Protein AF-A0A528TYD7-F1 (afdb_monomer_lite)

Foldseek 3Di:
DVVVVVVVVLQVQLQVQLVLQLQVQLQVLCCVVPVDNVSVVCVVVPNVVSVVVVVVCVVVVVCSSRVRSNVSSCCSNVVSVVVVVVPPPPPPPPPVVQPVVNCVVVVVPD

Radius of gyration: 24.57 Å; chains: 1; bounding box: 55×32×66 Å

pLDDT: mean 77.18, std 10.32, range [48.09, 89.31]

Sequence (110 aa):
MEKIAARIFLALMAVALGAFAFAVAYAATDWYRTGSHFLFDSINADPRPVFGYAWTDLKTRSFARLQYAGAAAVFGFVLPLVIAFLMRPPKRNDAKFMSMADVRRAGLLK

Secondary structure (DSSP, 8-state):
-HHHHHHHHHHHHHHHHHHHHHHHHHHHHHHHHH---HHHHHHHH-SHHHHHHHHHHHHTT-HHHHHHHHHHHHHHHHHHHHHHHHTSPP---------HHHHHHTT---

Structure (mmCIF, N/CA/C/O backbone):
data_AF-A0A528TYD7-F1
#
_entry.id   AF-A0A528TYD7-F1
#
loop_
_atom_site.group_PDB
_atom_site.id
_atom_site.type_symbol
_atom_site.label_atom_id
_atom_site.label_alt_id
_atom_site.label_comp_id
_atom_site.label_asym_id
_atom_site.label_entity_id
_atom_site.label_seq_id
_atom_site.pdbx_PDB_ins_code
_atom_site.Cartn_x
_atom_site.Cartn_y
_atom_site.Cartn_z
_atom_site.occupancy
_atom_site.B_iso_or_equiv
_atom_site.auth_seq_id
_atom_site.auth_comp_id
_atom_site.auth_asym_id
_atom_site.auth_atom_id
_atom_site.pdbx_PDB_model_num
ATOM 1 N N . MET A 1 1 ? -10.787 6.362 27.393 1.00 57.31 1 MET A N 1
ATOM 2 C CA . MET A 1 1 ? -9.692 6.996 26.626 1.00 57.31 1 MET A CA 1
ATOM 3 C C . MET A 1 1 ? -8.822 5.953 25.922 1.00 57.31 1 MET A C 1
ATOM 5 O O . MET A 1 1 ? -8.772 5.960 24.701 1.00 57.31 1 MET A O 1
ATOM 9 N N . GLU A 1 2 ? -8.251 4.985 26.643 1.00 68.06 2 GLU A N 1
ATOM 10 C CA . GLU A 1 2 ? -7.330 3.963 26.100 1.00 68.06 2 GLU A CA 1
ATOM 11 C C . GLU A 1 2 ? -7.881 3.146 24.907 1.00 68.06 2 GLU A C 1
ATOM 13 O O . GLU A 1 2 ? -7.232 3.028 23.871 1.00 68.06 2 GLU A O 1
ATOM 18 N N . LYS A 1 3 ? -9.140 2.680 24.977 1.00 72.88 3 LYS A N 1
ATOM 19 C CA . LYS A 1 3 ? -9.784 1.929 23.876 1.00 72.88 3 LYS A CA 1
ATOM 20 C C . LYS A 1 3 ? -9.979 2.736 22.585 1.00 72.88 3 LYS A C 1
ATOM 22 O O . LYS A 1 3 ? -10.125 2.132 21.527 1.00 72.88 3 LYS A O 1
ATOM 27 N N . ILE A 1 4 ? -10.047 4.067 22.661 1.00 76.88 4 ILE A N 1
ATOM 28 C CA . ILE A 1 4 ? -10.207 4.933 21.480 1.00 76.88 4 ILE A CA 1
ATOM 29 C C . ILE A 1 4 ? -8.837 5.167 20.840 1.00 76.88 4 ILE A C 1
ATOM 31 O O . ILE A 1 4 ? -8.698 4.965 19.638 1.00 76.88 4 ILE A O 1
ATOM 35 N N . ALA A 1 5 ? -7.818 5.479 21.646 1.00 79.75 5 ALA A N 1
ATOM 36 C CA . ALA A 1 5 ? -6.442 5.634 21.177 1.00 79.75 5 ALA A CA 1
ATOM 37 C C . ALA A 1 5 ? -5.920 4.362 20.487 1.00 79.75 5 ALA A C 1
ATOM 39 O O . ALA A 1 5 ? -5.381 4.441 19.387 1.00 79.75 5 ALA A O 1
ATOM 40 N N . ALA A 1 6 ? -6.181 3.182 21.062 1.00 79.19 6 ALA A N 1
ATOM 41 C CA . ALA A 1 6 ? -5.800 1.903 20.459 1.00 79.19 6 ALA A CA 1
ATOM 42 C C . ALA A 1 6 ? -6.457 1.665 19.086 1.00 79.19 6 ALA A C 1
ATOM 44 O O . ALA A 1 6 ? -5.822 1.153 18.168 1.00 79.19 6 ALA A O 1
ATOM 45 N N . ARG A 1 7 ? -7.724 2.065 18.913 1.00 77.56 7 ARG A N 1
ATOM 46 C CA . ARG A 1 7 ? -8.423 1.946 17.621 1.00 77.56 7 ARG A CA 1
ATOM 47 C C . ARG A 1 7 ? -7.862 2.901 16.577 1.00 77.56 7 ARG A C 1
ATOM 49 O O . ARG A 1 7 ? -7.713 2.500 15.430 1.00 77.56 7 ARG A O 1
ATOM 56 N N . ILE A 1 8 ? -7.555 4.135 16.973 1.00 84.69 8 ILE A N 1
ATOM 57 C CA . ILE A 1 8 ? -6.933 5.123 16.084 1.00 84.69 8 ILE A CA 1
ATOM 58 C C . ILE A 1 8 ? -5.553 4.626 15.654 1.00 84.69 8 ILE A C 1
ATOM 60 O O . ILE A 1 8 ? -5.254 4.633 14.466 1.00 84.69 8 ILE A O 1
ATOM 64 N N . PHE A 1 9 ? -4.750 4.120 16.591 1.00 84.88 9 PHE A N 1
ATOM 65 C CA . PHE A 1 9 ? -3.446 3.537 16.285 1.00 84.88 9 PHE A CA 1
ATOM 66 C C . PHE A 1 9 ? -3.558 2.375 15.290 1.00 84.88 9 PHE A C 1
ATOM 68 O O . PHE A 1 9 ? -2.863 2.364 14.280 1.00 84.88 9 PHE A O 1
ATOM 75 N N . LEU A 1 10 ? -4.479 1.436 15.524 1.00 82.81 10 LEU A N 1
ATOM 76 C CA . LEU A 1 10 ? -4.724 0.316 14.611 1.00 82.81 10 LEU A CA 1
ATOM 77 C C . LEU A 1 10 ? -5.170 0.781 13.222 1.00 82.81 10 LEU A C 1
ATOM 79 O O . LEU A 1 10 ? -4.708 0.232 12.225 1.00 82.81 10 LEU A O 1
ATOM 83 N N . ALA A 1 11 ? -6.033 1.795 13.148 1.00 82.50 11 ALA A N 1
ATOM 84 C CA . ALA A 1 11 ? -6.461 2.367 11.877 1.00 82.50 11 ALA A CA 1
ATOM 85 C C . ALA A 1 11 ? -5.281 3.002 11.127 1.00 82.50 11 ALA A C 1
ATOM 87 O O . ALA A 1 11 ? -5.091 2.726 9.947 1.00 82.50 11 ALA A O 1
ATOM 88 N N . LEU A 1 12 ? -4.450 3.792 11.814 1.00 87.44 12 LEU A N 1
ATOM 89 C CA . LEU A 1 12 ? -3.254 4.398 11.225 1.00 87.44 12 LEU A CA 1
ATOM 90 C C . LEU A 1 12 ? -2.245 3.339 10.768 1.00 87.44 12 LEU A C 1
ATOM 92 O O . LEU A 1 12 ? -1.690 3.454 9.680 1.00 87.44 12 LEU A O 1
ATOM 96 N N . MET A 1 13 ? -2.051 2.283 11.557 1.00 86.19 13 MET A N 1
ATOM 97 C CA . MET A 1 13 ? -1.160 1.180 11.207 1.00 86.19 13 MET A CA 1
ATOM 98 C C . MET A 1 13 ? -1.674 0.401 9.990 1.00 86.19 13 MET A C 1
ATOM 100 O O . MET A 1 13 ? -0.895 0.092 9.095 1.00 86.19 13 MET A O 1
ATOM 104 N N . ALA A 1 14 ? -2.983 0.143 9.909 1.00 81.69 14 ALA A N 1
ATOM 105 C CA . ALA A 1 14 ? -3.600 -0.484 8.742 1.00 81.69 14 ALA A CA 1
ATOM 106 C C . ALA A 1 14 ? -3.456 0.383 7.480 1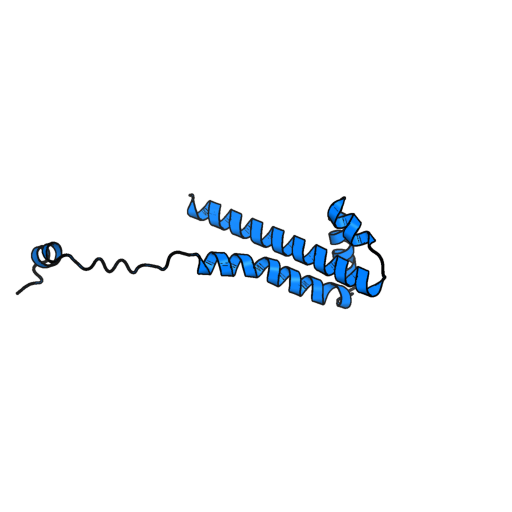.00 81.69 14 ALA A C 1
ATOM 108 O O . ALA A 1 14 ? -3.142 -0.134 6.410 1.00 81.69 14 ALA A O 1
ATOM 109 N N . VAL A 1 15 ? -3.625 1.704 7.603 1.00 85.38 15 VAL A N 1
ATOM 110 C CA . VAL A 1 15 ? -3.397 2.648 6.496 1.00 85.38 15 VAL A CA 1
ATOM 111 C C . VAL A 1 15 ? -1.933 2.627 6.056 1.00 85.38 15 VAL A C 1
ATOM 113 O O . VAL A 1 15 ? -1.663 2.526 4.861 1.00 85.38 15 VAL A O 1
ATOM 116 N N . ALA A 1 16 ? -0.990 2.669 6.999 1.00 86.69 16 ALA A N 1
ATOM 117 C CA . ALA A 1 16 ? 0.439 2.633 6.697 1.00 86.69 16 ALA A CA 1
ATOM 118 C C . ALA A 1 16 ? 0.850 1.321 6.008 1.00 86.69 16 ALA A C 1
ATOM 120 O O . ALA A 1 16 ? 1.547 1.350 4.995 1.00 86.69 16 ALA A O 1
ATOM 121 N N . LEU A 1 17 ? 0.370 0.178 6.506 1.00 85.31 17 LEU A N 1
ATOM 122 C CA . LEU A 1 17 ? 0.622 -1.135 5.905 1.00 85.31 17 LEU A CA 1
ATOM 123 C C . LEU A 1 17 ? -0.009 -1.262 4.516 1.00 85.31 17 LEU A C 1
ATOM 125 O O . LEU A 1 17 ? 0.636 -1.772 3.603 1.00 85.31 17 LEU A O 1
ATOM 129 N N . GLY A 1 18 ? -1.232 -0.761 4.331 1.00 85.50 18 GLY A N 1
ATOM 130 C CA . GLY A 1 18 ? -1.884 -0.709 3.023 1.00 85.50 18 GLY A CA 1
ATOM 131 C C . GLY A 1 18 ? -1.100 0.140 2.020 1.00 85.50 18 GLY A C 1
ATOM 132 O O . GLY A 1 18 ? -0.853 -0.303 0.900 1.00 85.50 18 GLY A O 1
ATOM 133 N N . ALA A 1 19 ? -0.645 1.328 2.429 1.00 87.19 19 ALA A N 1
ATOM 134 C CA . ALA A 1 19 ? 0.163 2.209 1.585 1.00 87.19 19 ALA A CA 1
ATOM 135 C C . ALA A 1 19 ? 1.529 1.592 1.237 1.00 87.19 19 ALA A C 1
ATOM 137 O O . ALA A 1 19 ? 1.985 1.698 0.098 1.00 87.19 19 ALA A O 1
ATOM 138 N N . PHE A 1 20 ? 2.163 0.910 2.192 1.00 86.38 20 PHE A N 1
ATOM 139 C CA . PHE A 1 20 ? 3.426 0.213 1.964 1.00 86.38 20 PHE A CA 1
ATOM 140 C C . PHE A 1 20 ? 3.260 -0.971 1.001 1.00 86.38 20 PHE A C 1
ATOM 142 O O . PHE A 1 20 ? 3.987 -1.070 0.014 1.00 86.38 20 PHE A O 1
ATOM 149 N N . ALA A 1 21 ? 2.264 -1.830 1.233 1.00 86.19 21 ALA A N 1
ATOM 150 C CA . ALA A 1 21 ? 1.964 -2.960 0.355 1.00 86.19 21 ALA A CA 1
ATOM 151 C C . ALA A 1 21 ? 1.615 -2.498 -1.069 1.00 86.19 21 ALA A C 1
ATOM 153 O O . ALA A 1 21 ? 2.070 -3.104 -2.039 1.00 86.19 21 ALA A O 1
ATOM 154 N N . PHE A 1 22 ? 0.870 -1.393 -1.195 1.00 86.62 22 PHE A N 1
ATOM 155 C CA . PHE A 1 22 ? 0.603 -0.747 -2.479 1.00 86.62 22 PHE A CA 1
ATOM 156 C C . PHE A 1 22 ? 1.899 -0.356 -3.194 1.00 86.62 22 PHE A C 1
ATOM 158 O O . PHE A 1 22 ? 2.087 -0.726 -4.351 1.00 86.62 22 PHE A O 1
ATOM 165 N N . ALA A 1 23 ? 2.794 0.368 -2.513 1.00 87.50 23 ALA A N 1
ATOM 166 C CA . ALA A 1 23 ? 4.043 0.848 -3.097 1.00 87.50 23 ALA A CA 1
ATOM 167 C C . ALA A 1 23 ? 4.924 -0.313 -3.582 1.00 87.50 23 ALA A C 1
ATOM 169 O O . ALA A 1 23 ? 5.388 -0.296 -4.721 1.00 87.50 23 ALA A O 1
ATOM 170 N N . VAL A 1 24 ? 5.086 -1.353 -2.757 1.00 86.50 24 VAL A N 1
ATOM 171 C CA . VAL A 1 24 ? 5.871 -2.549 -3.102 1.00 86.50 24 VAL A CA 1
ATOM 172 C C . VAL A 1 24 ? 5.271 -3.282 -4.300 1.00 86.50 24 VAL A C 1
ATOM 174 O O . VAL A 1 24 ? 5.989 -3.616 -5.239 1.00 86.50 24 VAL A O 1
ATOM 177 N N . ALA A 1 25 ? 3.957 -3.511 -4.310 1.00 88.06 25 ALA A N 1
ATOM 178 C CA . ALA A 1 25 ? 3.295 -4.199 -5.416 1.00 88.06 25 ALA A CA 1
ATOM 179 C C . ALA A 1 25 ? 3.306 -3.371 -6.712 1.00 88.06 25 ALA A C 1
ATOM 181 O O . ALA A 1 25 ? 3.443 -3.930 -7.803 1.00 88.06 25 ALA A O 1
ATOM 182 N N . TYR A 1 26 ? 3.207 -2.046 -6.606 1.00 84.75 26 TYR A N 1
ATOM 183 C CA . TYR A 1 26 ? 3.339 -1.137 -7.741 1.00 84.75 26 TYR A CA 1
ATOM 184 C C . TYR A 1 26 ? 4.754 -1.181 -8.330 1.00 84.75 26 TYR A C 1
ATOM 186 O O . TYR A 1 26 ? 4.905 -1.387 -9.533 1.00 84.75 26 TYR A O 1
ATOM 194 N N . ALA A 1 27 ? 5.786 -1.088 -7.483 1.00 87.12 27 ALA A N 1
ATOM 195 C CA . ALA A 1 27 ? 7.181 -1.221 -7.900 1.00 87.12 27 ALA A CA 1
ATOM 196 C C . ALA A 1 27 ? 7.472 -2.600 -8.513 1.00 87.12 27 ALA A C 1
ATOM 198 O O . ALA A 1 27 ? 8.104 -2.676 -9.561 1.00 87.12 27 ALA A O 1
ATOM 199 N N . ALA A 1 28 ? 6.943 -3.680 -7.930 1.00 86.19 28 ALA A N 1
ATOM 200 C CA . ALA A 1 28 ? 7.058 -5.030 -8.485 1.00 86.19 28 ALA A CA 1
ATOM 201 C C . ALA A 1 28 ? 6.401 -5.148 -9.868 1.00 86.19 28 ALA A C 1
ATOM 203 O O . ALA A 1 28 ? 6.951 -5.779 -10.770 1.00 86.19 28 ALA A O 1
ATOM 204 N N . THR A 1 29 ? 5.235 -4.525 -10.050 1.00 84.75 29 THR A N 1
ATOM 205 C CA . THR A 1 29 ? 4.513 -4.545 -11.329 1.00 84.75 29 THR A CA 1
ATOM 206 C C . THR A 1 29 ? 5.233 -3.727 -12.398 1.00 84.75 29 THR A C 1
ATOM 208 O O . THR A 1 29 ? 5.250 -4.132 -13.561 1.00 84.75 29 THR A O 1
ATOM 211 N N . ASP A 1 30 ? 5.826 -2.588 -12.030 1.00 84.88 30 ASP A N 1
ATOM 212 C CA . ASP A 1 30 ? 6.664 -1.815 -12.947 1.00 84.88 30 ASP A CA 1
ATOM 213 C C . ASP A 1 30 ? 7.923 -2.600 -13.321 1.00 84.88 30 ASP A C 1
ATOM 215 O O . ASP A 1 30 ? 8.166 -2.791 -14.509 1.00 84.88 30 ASP A O 1
ATOM 219 N N . TRP A 1 31 ? 8.632 -3.165 -12.337 1.00 87.62 31 TRP A N 1
ATOM 220 C CA . TRP A 1 31 ? 9.824 -3.983 -12.562 1.00 87.62 31 TRP A CA 1
ATOM 221 C C . TRP A 1 31 ? 9.552 -5.165 -13.496 1.00 87.62 31 TRP A C 1
ATOM 223 O O . TRP A 1 31 ? 10.284 -5.366 -14.460 1.00 87.62 31 TRP A O 1
ATOM 233 N N . TYR A 1 32 ? 8.452 -5.895 -13.290 1.00 84.25 32 TYR A N 1
ATOM 234 C CA . TYR A 1 32 ? 8.061 -7.003 -14.167 1.00 84.25 32 TYR A CA 1
ATOM 235 C C . TYR A 1 32 ? 7.837 -6.569 -15.628 1.00 84.25 32 TYR A C 1
ATOM 237 O O . TYR A 1 32 ? 8.026 -7.360 -16.550 1.00 84.25 32 TYR A O 1
ATOM 245 N N . ARG A 1 33 ? 7.426 -5.317 -15.860 1.00 82.12 33 ARG A N 1
ATOM 246 C CA . ARG A 1 33 ? 7.128 -4.794 -17.204 1.00 82.12 33 ARG A CA 1
ATOM 247 C C . ARG A 1 33 ? 8.308 -4.108 -17.872 1.00 82.12 33 ARG A C 1
ATOM 249 O O . ARG A 1 33 ? 8.426 -4.181 -19.090 1.00 82.12 33 ARG A O 1
ATOM 256 N N . THR A 1 34 ? 9.106 -3.375 -17.106 1.00 86.25 34 THR A N 1
ATOM 257 C CA . THR A 1 34 ? 10.174 -2.507 -17.619 1.00 86.25 34 THR A CA 1
ATOM 258 C C . THR A 1 34 ? 11.562 -3.103 -17.404 1.00 86.25 34 THR A C 1
ATOM 260 O O . THR A 1 34 ? 12.511 -2.668 -18.046 1.00 86.25 34 THR A O 1
ATOM 263 N N . GLY A 1 35 ? 11.697 -4.075 -16.496 1.00 86.81 35 GLY A N 1
ATOM 264 C CA . GLY A 1 35 ? 12.979 -4.589 -16.011 1.00 86.81 35 GLY A CA 1
ATOM 265 C C . GLY A 1 35 ? 13.713 -3.630 -15.067 1.00 86.81 35 GLY A C 1
ATOM 266 O O . GLY A 1 35 ? 14.804 -3.952 -14.604 1.00 86.81 35 GLY A O 1
ATOM 267 N N . SER A 1 36 ? 13.135 -2.465 -14.750 1.00 86.56 36 SER A N 1
ATOM 268 C CA . SER A 1 36 ? 13.787 -1.423 -13.951 1.00 86.56 36 SER A 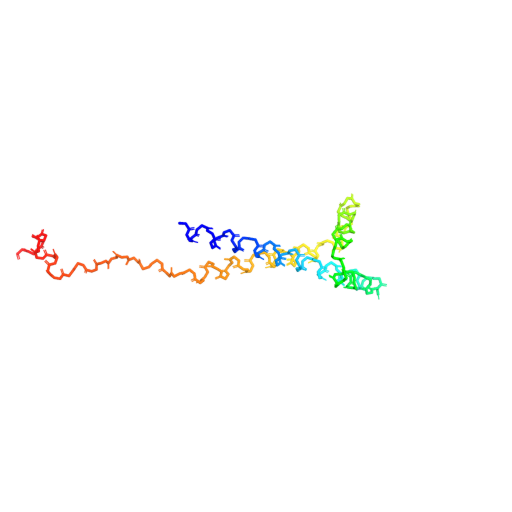CA 1
ATOM 269 C C . SER A 1 36 ? 13.573 -1.601 -12.446 1.00 86.56 36 SER A C 1
ATOM 271 O O . SER A 1 36 ? 12.451 -1.808 -11.990 1.00 86.56 36 SER A O 1
ATOM 273 N N . HIS A 1 37 ? 14.641 -1.440 -11.662 1.00 87.06 37 HIS A N 1
ATOM 274 C CA . HIS A 1 37 ? 14.590 -1.405 -10.194 1.00 87.06 37 HIS A CA 1
ATOM 275 C C . HIS A 1 37 ? 14.364 -0.000 -9.617 1.00 87.06 37 HIS A C 1
ATOM 277 O O . HIS A 1 37 ? 14.216 0.149 -8.407 1.00 87.06 37 HIS A O 1
ATOM 283 N N . PHE A 1 38 ? 14.260 1.025 -10.466 1.00 86.75 38 PHE A N 1
ATOM 284 C CA . PHE A 1 38 ? 14.197 2.426 -10.046 1.00 86.75 38 PHE A CA 1
ATOM 285 C C . PHE A 1 38 ? 13.128 2.716 -8.976 1.00 86.75 38 PHE A C 1
ATOM 287 O O . PHE A 1 38 ? 13.374 3.466 -8.029 1.00 86.75 38 PHE A O 1
ATOM 294 N N . LEU A 1 39 ? 11.934 2.121 -9.095 1.00 85.50 39 LEU A N 1
ATOM 295 C CA . LEU A 1 39 ? 10.872 2.328 -8.106 1.00 85.50 39 LEU A CA 1
ATOM 296 C C . LEU A 1 39 ? 11.157 1.625 -6.775 1.00 85.50 39 LEU A C 1
ATOM 298 O O . LEU A 1 39 ? 10.768 2.152 -5.738 1.00 85.50 39 LEU A O 1
ATOM 302 N N . PHE A 1 40 ? 11.859 0.490 -6.774 1.00 86.94 40 PHE A N 1
ATOM 303 C CA . PHE A 1 40 ? 12.318 -0.147 -5.537 1.00 86.94 40 PHE A CA 1
ATOM 304 C C . PHE A 1 40 ? 13.386 0.691 -4.837 1.00 86.94 40 PHE A C 1
ATOM 306 O O . PHE A 1 40 ? 13.282 0.918 -3.631 1.00 86.94 40 PHE A O 1
ATOM 313 N N . ASP A 1 41 ? 14.350 1.219 -5.593 1.00 88.50 41 ASP A N 1
ATOM 314 C CA . ASP A 1 41 ? 15.371 2.123 -5.052 1.00 88.50 41 ASP A CA 1
ATOM 315 C C . ASP A 1 41 ? 14.729 3.394 -4.482 1.00 88.50 41 ASP A C 1
ATOM 317 O O . ASP A 1 41 ? 15.101 3.867 -3.405 1.00 88.50 41 ASP A O 1
ATOM 321 N N . SER A 1 42 ? 13.690 3.896 -5.157 1.00 87.69 42 SER A N 1
ATOM 322 C CA . SER A 1 42 ? 12.896 5.030 -4.683 1.00 87.69 42 SER A CA 1
ATOM 323 C C . SER A 1 42 ? 12.186 4.712 -3.366 1.00 87.69 42 SER A C 1
ATOM 325 O O . SER A 1 42 ? 12.285 5.510 -2.449 1.00 87.69 42 SER A O 1
ATOM 327 N N . ILE A 1 43 ? 11.541 3.549 -3.198 1.00 86.50 43 ILE A N 1
ATOM 328 C CA . ILE A 1 43 ? 10.893 3.185 -1.916 1.00 86.50 43 ILE A CA 1
ATOM 329 C C . ILE A 1 43 ? 11.872 3.285 -0.737 1.00 86.50 43 ILE A C 1
ATOM 331 O O . ILE A 1 43 ? 11.482 3.745 0.336 1.00 86.50 43 ILE A O 1
ATOM 335 N N . ASN A 1 44 ? 13.123 2.864 -0.938 1.00 86.38 44 ASN A N 1
ATOM 336 C CA . ASN A 1 44 ? 14.143 2.876 0.107 1.00 86.38 44 ASN A CA 1
ATOM 337 C C . ASN A 1 44 ? 14.726 4.278 0.368 1.00 86.38 44 ASN A C 1
ATOM 339 O O . ASN A 1 44 ? 15.015 4.613 1.513 1.00 86.38 44 ASN A O 1
ATOM 343 N N . ALA A 1 45 ? 14.907 5.092 -0.676 1.00 89.31 45 ALA A N 1
ATOM 344 C CA . ALA A 1 45 ? 15.500 6.425 -0.558 1.00 89.31 45 ALA A CA 1
ATOM 345 C C . ALA A 1 45 ? 14.475 7.511 -0.183 1.00 89.31 45 ALA A C 1
ATOM 347 O O . ALA A 1 45 ? 14.688 8.292 0.742 1.00 89.31 45 ALA A O 1
ATOM 348 N N . ASP A 1 46 ? 13.365 7.570 -0.914 1.00 84.75 46 ASP A N 1
ATOM 349 C CA . ASP A 1 46 ? 12.253 8.493 -0.708 1.00 84.75 46 ASP A CA 1
ATOM 350 C C . ASP A 1 46 ? 10.993 7.919 -1.379 1.00 84.75 46 ASP A C 1
ATOM 352 O O . ASP A 1 46 ? 10.937 7.863 -2.606 1.00 84.75 46 ASP A O 1
ATOM 356 N N . PRO A 1 47 ? 9.951 7.518 -0.631 1.00 80.69 47 PRO A N 1
ATOM 357 C CA . PRO A 1 47 ? 8.771 6.880 -1.210 1.00 80.69 47 PRO A CA 1
ATOM 358 C C . PRO A 1 47 ? 7.833 7.859 -1.941 1.00 80.69 47 PRO A C 1
ATOM 360 O O . PRO A 1 47 ? 6.927 7.421 -2.655 1.00 80.69 47 PRO A O 1
ATOM 363 N N . ARG A 1 48 ? 8.011 9.182 -1.802 1.00 86.38 48 ARG A N 1
ATOM 364 C CA . ARG A 1 48 ? 7.126 1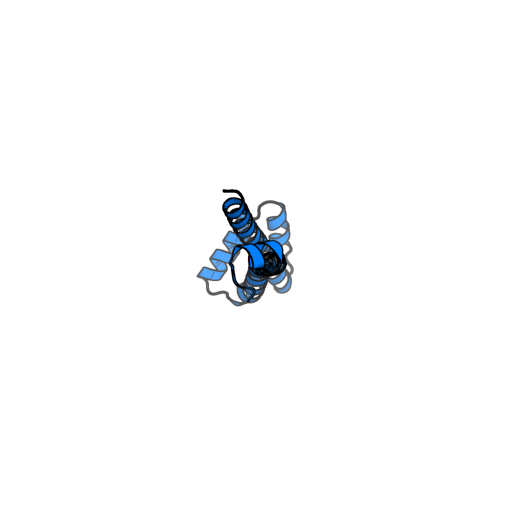0.197 -2.416 1.00 86.38 48 ARG A CA 1
ATOM 365 C C . ARG A 1 48 ? 7.006 10.086 -3.947 1.00 86.38 48 ARG A C 1
ATOM 367 O O . ARG A 1 48 ? 5.878 10.170 -4.440 1.00 86.38 48 ARG A O 1
ATOM 374 N N . PRO A 1 49 ? 8.088 9.863 -4.718 1.00 83.19 49 PRO A N 1
ATOM 375 C CA . PRO A 1 49 ? 8.018 9.701 -6.165 1.00 83.19 49 PRO A CA 1
ATOM 376 C C . PRO A 1 49 ? 7.167 8.499 -6.578 1.00 83.19 49 PRO A C 1
ATOM 378 O O . PRO A 1 49 ? 6.431 8.598 -7.552 1.00 83.19 49 PRO A O 1
ATOM 381 N N . VAL A 1 50 ? 7.192 7.398 -5.819 1.00 85.31 50 VAL A N 1
ATOM 382 C CA . VAL A 1 50 ? 6.405 6.183 -6.109 1.00 85.31 50 VAL A CA 1
ATOM 383 C C . VAL A 1 50 ? 4.912 6.502 -6.107 1.00 85.31 50 VAL A C 1
ATOM 385 O O . VAL A 1 50 ? 4.194 6.144 -7.041 1.00 85.31 50 VAL A O 1
ATOM 388 N N . PHE A 1 51 ? 4.450 7.252 -5.103 1.00 85.06 51 PHE A N 1
ATOM 389 C CA . PHE A 1 51 ? 3.066 7.725 -5.046 1.00 85.06 51 PHE A CA 1
ATOM 390 C C . PHE A 1 51 ? 2.754 8.754 -6.140 1.00 85.06 51 PHE A C 1
ATOM 392 O O . PHE A 1 51 ? 1.650 8.746 -6.681 1.00 85.06 51 PHE A O 1
ATOM 399 N N . GLY A 1 52 ? 3.721 9.602 -6.506 1.00 85.12 52 GLY A N 1
ATOM 400 C CA . GLY A 1 52 ? 3.603 10.522 -7.639 1.00 85.12 52 GLY A CA 1
ATOM 401 C C . GLY A 1 52 ? 3.359 9.795 -8.964 1.00 85.12 52 GLY A C 1
ATOM 402 O O . GLY A 1 52 ? 2.416 10.134 -9.678 1.00 85.12 52 GLY A O 1
ATOM 403 N N . TYR A 1 53 ? 4.141 8.751 -9.247 1.00 84.69 53 TYR A N 1
ATOM 404 C CA . TYR A 1 53 ? 3.971 7.910 -10.435 1.00 84.69 53 TYR A CA 1
ATOM 405 C C . TYR A 1 53 ? 2.648 7.145 -10.418 1.00 84.69 53 TYR A C 1
ATOM 407 O O . TYR A 1 53 ? 1.926 7.121 -11.413 1.00 84.69 53 TYR A O 1
ATOM 415 N N . ALA A 1 54 ? 2.280 6.568 -9.274 1.00 84.69 54 ALA A N 1
ATOM 416 C CA . ALA A 1 54 ? 0.989 5.904 -9.140 1.00 84.69 54 ALA A CA 1
ATOM 417 C C . ALA A 1 54 ? -0.185 6.873 -9.386 1.00 84.69 54 ALA A C 1
ATOM 419 O O . ALA A 1 54 ? -1.185 6.505 -10.004 1.00 84.69 54 ALA A O 1
ATOM 420 N N . TRP A 1 55 ? -0.059 8.130 -8.948 1.00 83.69 55 TRP A N 1
ATOM 421 C CA . TRP A 1 55 ? -1.057 9.171 -9.189 1.00 83.69 55 TRP A CA 1
ATOM 422 C C . TRP A 1 55 ? -1.138 9.587 -10.660 1.00 83.69 55 TRP A C 1
ATOM 424 O O . TRP A 1 55 ? -2.239 9.774 -11.187 1.00 83.69 55 TRP A O 1
ATOM 434 N N . THR A 1 56 ? -0.000 9.709 -11.349 1.00 86.75 56 THR A N 1
ATOM 435 C CA . THR A 1 56 ? 0.002 9.971 -12.795 1.00 86.75 56 THR A CA 1
ATOM 436 C C . THR A 1 56 ? -0.624 8.819 -13.569 1.00 86.75 56 THR A C 1
ATOM 438 O O . THR A 1 56 ? -1.446 9.074 -14.446 1.00 86.75 56 THR A O 1
ATOM 441 N N . ASP A 1 57 ? -0.332 7.572 -13.195 1.00 84.12 57 ASP A N 1
ATOM 442 C CA . ASP A 1 57 ? -0.906 6.378 -13.824 1.00 84.12 57 ASP A CA 1
ATOM 443 C C . ASP A 1 57 ? -2.420 6.279 -13.596 1.00 84.12 57 ASP A C 1
ATOM 445 O O . ASP A 1 57 ? -3.170 5.867 -14.485 1.00 84.12 57 ASP A O 1
ATOM 449 N N . LEU A 1 58 ? -2.903 6.736 -12.437 1.00 83.06 58 LEU A N 1
ATOM 450 C CA . LEU A 1 58 ? -4.335 6.840 -12.167 1.00 83.06 58 LEU A CA 1
ATOM 451 C C . LEU A 1 58 ? -4.997 7.897 -13.061 1.00 83.06 58 LEU A C 1
ATOM 453 O O . LEU A 1 58 ? -6.055 7.642 -13.641 1.00 83.06 58 LEU A O 1
ATOM 457 N N . LYS A 1 59 ? -4.366 9.069 -13.212 1.00 85.69 59 LYS A N 1
ATOM 458 C CA . LYS A 1 59 ? -4.869 10.147 -14.079 1.00 85.69 59 LYS A CA 1
ATOM 459 C C . LYS A 1 59 ? -4.904 9.751 -15.551 1.00 85.69 59 LYS A C 1
ATOM 461 O O . LYS A 1 59 ? -5.853 10.104 -16.247 1.00 85.69 59 LYS A O 1
ATOM 466 N N . THR A 1 60 ? -3.906 9.007 -16.018 1.00 86.19 60 THR A N 1
ATOM 467 C CA . THR A 1 60 ? -3.840 8.509 -17.400 1.00 86.19 60 THR A CA 1
ATOM 468 C C . THR A 1 60 ? -4.700 7.264 -17.625 1.00 86.19 60 THR A C 1
ATOM 470 O O . THR A 1 60 ? -4.741 6.754 -18.743 1.00 86.19 60 THR A O 1
ATOM 473 N N . ARG A 1 61 ? -5.424 6.788 -16.595 1.00 78.19 61 ARG A N 1
ATOM 474 C CA . ARG A 1 61 ? -6.244 5.563 -16.623 1.00 78.19 61 ARG A CA 1
ATOM 475 C C . ARG A 1 61 ? -5.439 4.316 -17.009 1.00 78.19 61 ARG A C 1
ATOM 477 O O . ARG A 1 61 ? -5.978 3.356 -17.561 1.00 78.19 61 ARG A O 1
ATOM 484 N N . SER A 1 62 ? -4.152 4.300 -16.671 1.00 75.62 62 SER A N 1
ATOM 485 C CA . SER A 1 62 ? -3.260 3.154 -16.844 1.00 75.62 62 SER A CA 1
ATOM 486 C C . SER A 1 62 ? -3.494 2.122 -15.732 1.00 75.62 62 SER A C 1
ATOM 488 O O . SER A 1 62 ? -2.672 1.883 -14.846 1.00 75.62 62 SER A O 1
ATOM 490 N N . PHE A 1 63 ? -4.666 1.481 -15.756 1.00 74.38 63 PHE A N 1
ATOM 491 C CA . PHE A 1 63 ? -5.096 0.560 -14.693 1.00 74.38 63 PHE A CA 1
ATOM 492 C C . PHE A 1 63 ? -4.300 -0.741 -14.636 1.00 74.38 63 PHE A C 1
ATOM 494 O O . PHE A 1 63 ? -4.292 -1.425 -13.615 1.00 74.38 63 PHE A O 1
ATOM 501 N N . ALA A 1 64 ? -3.591 -1.071 -15.711 1.00 72.88 64 ALA A N 1
ATOM 502 C CA . ALA A 1 64 ? -2.851 -2.313 -15.823 1.00 72.88 64 ALA A CA 1
ATOM 503 C C . ALA A 1 64 ? -1.727 -2.423 -14.765 1.00 72.88 64 ALA A C 1
ATOM 505 O O . ALA A 1 64 ? -1.404 -3.532 -14.347 1.00 72.88 64 ALA A O 1
ATOM 506 N N . ARG A 1 65 ? -1.156 -1.295 -14.311 1.00 70.44 65 ARG A N 1
ATOM 507 C CA . ARG A 1 65 ? -0.173 -1.246 -13.207 1.00 70.44 65 ARG A CA 1
ATOM 508 C C . ARG A 1 65 ? -0.832 -1.127 -11.828 1.00 70.44 65 ARG A C 1
ATOM 510 O O . ARG A 1 65 ? -0.311 -1.633 -10.841 1.00 70.44 65 ARG A O 1
ATOM 517 N N . LEU A 1 66 ? -2.007 -0.503 -11.768 1.00 75.00 66 LEU A N 1
ATOM 518 C CA . LEU A 1 66 ? -2.728 -0.230 -10.524 1.00 75.00 66 LEU A CA 1
ATOM 519 C C . LEU A 1 66 ? -3.543 -1.418 -10.005 1.00 75.00 66 LEU A C 1
ATOM 521 O O . LEU A 1 66 ? -3.814 -1.471 -8.812 1.00 75.00 66 LEU A O 1
ATOM 525 N N . GLN A 1 67 ? -3.936 -2.367 -10.858 1.00 75.81 67 GLN A N 1
ATOM 526 C CA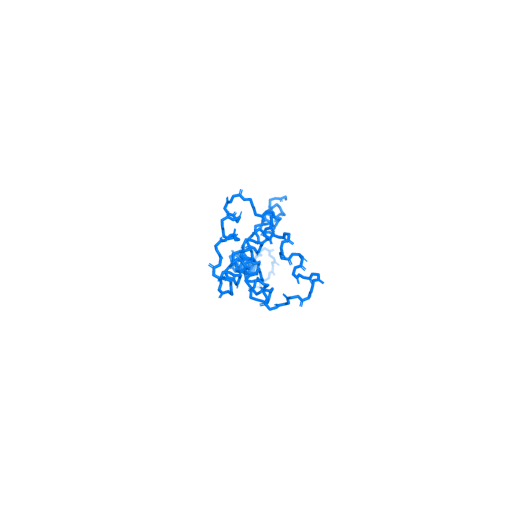 . GLN A 1 67 ? -4.812 -3.475 -10.460 1.00 75.81 67 GLN A CA 1
ATOM 527 C C . GLN A 1 67 ? -4.183 -4.363 -9.375 1.00 75.81 67 GLN A C 1
ATOM 529 O O . GLN A 1 67 ? -4.797 -4.605 -8.335 1.00 75.81 67 GLN A O 1
ATOM 534 N N . TYR A 1 68 ? -2.943 -4.812 -9.586 1.00 67.44 68 TYR A N 1
ATOM 535 C CA . TYR A 1 68 ? -2.232 -5.656 -8.621 1.00 67.44 68 TYR A CA 1
ATOM 536 C C . TYR A 1 68 ? -1.787 -4.866 -7.387 1.00 67.44 68 TYR A C 1
ATOM 538 O O . TYR A 1 68 ? -1.902 -5.358 -6.264 1.00 67.44 68 TYR A O 1
ATOM 546 N N . ALA A 1 69 ? -1.367 -3.612 -7.580 1.00 74.75 69 ALA A N 1
ATOM 547 C CA . ALA A 1 69 ? -1.031 -2.712 -6.484 1.00 74.75 69 ALA A CA 1
ATOM 548 C C . ALA A 1 69 ? -2.242 -2.434 -5.578 1.00 74.75 69 ALA A C 1
ATOM 550 O O . ALA A 1 69 ? -2.137 -2.499 -4.355 1.00 74.75 69 ALA A O 1
ATOM 551 N N . GLY A 1 70 ? -3.412 -2.194 -6.172 1.00 74.00 70 GLY A N 1
ATOM 552 C CA . GLY A 1 70 ? -4.667 -1.967 -5.463 1.00 74.00 70 GLY A CA 1
ATOM 553 C C . GLY A 1 70 ? -5.113 -3.189 -4.665 1.00 74.00 70 GLY A C 1
ATOM 554 O O . GLY A 1 70 ? -5.480 -3.048 -3.501 1.00 74.00 70 GLY A O 1
ATOM 555 N N . ALA A 1 71 ? -5.011 -4.392 -5.239 1.00 74.94 71 ALA A N 1
ATOM 556 C CA . ALA A 1 71 ? -5.292 -5.624 -4.505 1.00 74.94 71 ALA A CA 1
ATOM 557 C C . ALA A 1 71 ? -4.366 -5.776 -3.284 1.00 74.94 71 ALA A C 1
ATOM 559 O O . ALA A 1 71 ? -4.846 -6.014 -2.176 1.00 74.94 71 ALA A O 1
ATOM 560 N N . ALA A 1 72 ? -3.056 -5.562 -3.453 1.00 76.25 72 ALA A N 1
ATOM 561 C CA . ALA A 1 72 ? -2.091 -5.626 -2.354 1.00 76.25 72 ALA A CA 1
ATOM 562 C C . ALA A 1 72 ? -2.366 -4.577 -1.262 1.00 76.25 72 ALA A C 1
ATOM 564 O O . ALA A 1 72 ? -2.275 -4.891 -0.076 1.00 76.25 72 ALA A O 1
ATOM 565 N N . ALA A 1 73 ? -2.773 -3.364 -1.646 1.00 78.00 73 ALA A N 1
ATOM 566 C CA . ALA A 1 73 ? -3.181 -2.317 -0.710 1.00 78.00 73 ALA A CA 1
ATOM 567 C C . ALA A 1 73 ? -4.392 -2.733 0.127 1.00 78.00 73 ALA A C 1
ATOM 569 O O . ALA A 1 73 ? -4.399 -2.556 1.345 1.00 78.00 73 ALA A O 1
ATOM 570 N N . VAL A 1 74 ? -5.403 -3.321 -0.522 1.00 78.31 74 VAL A N 1
ATOM 571 C CA . VAL A 1 74 ? -6.607 -3.825 0.147 1.00 78.31 74 VAL A CA 1
ATOM 572 C C . VAL A 1 74 ? -6.236 -4.931 1.128 1.00 78.31 74 VAL A C 1
ATOM 574 O O . VAL A 1 74 ? -6.681 -4.888 2.270 1.00 78.31 74 VAL A O 1
ATOM 577 N N . PHE A 1 75 ? -5.375 -5.876 0.745 1.00 76.50 75 PHE A N 1
ATOM 578 C CA . PHE A 1 75 ? -4.908 -6.911 1.671 1.00 76.50 75 PHE A CA 1
ATOM 579 C C . PHE A 1 75 ? -4.108 -6.327 2.843 1.00 76.50 75 PHE A C 1
ATOM 581 O O . PHE A 1 75 ? -4.398 -6.661 3.992 1.00 76.50 75 PHE A O 1
ATOM 588 N N . GLY A 1 76 ? -3.168 -5.413 2.584 1.00 75.44 76 GLY A N 1
ATOM 589 C CA . GLY A 1 76 ? -2.382 -4.736 3.623 1.00 75.44 76 GLY A CA 1
ATOM 590 C C . GLY A 1 76 ? -3.232 -3.896 4.584 1.00 75.44 76 GLY A C 1
ATOM 591 O O . GLY A 1 76 ? -2.888 -3.776 5.757 1.00 75.44 76 GLY A O 1
ATOM 592 N N . PHE A 1 77 ? -4.368 -3.374 4.115 1.00 78.38 77 PHE A N 1
ATOM 593 C CA . PHE A 1 77 ? -5.328 -2.622 4.922 1.00 78.38 77 PHE A CA 1
ATOM 594 C C . PHE A 1 77 ? -6.303 -3.519 5.702 1.00 78.38 77 PHE A C 1
ATOM 596 O O . PHE A 1 77 ? -6.575 -3.278 6.878 1.00 78.38 77 PHE A O 1
ATOM 603 N N . VAL A 1 78 ? -6.850 -4.556 5.063 1.00 78.00 78 VAL A N 1
ATOM 604 C CA . VAL A 1 78 ? -7.909 -5.402 5.640 1.00 78.00 78 VAL A CA 1
ATOM 605 C C . VAL A 1 78 ? -7.341 -6.421 6.624 1.00 78.00 78 VAL A C 1
ATOM 607 O O . VAL A 1 78 ? -7.950 -6.663 7.667 1.00 78.00 78 VAL A O 1
ATOM 610 N N . LEU A 1 79 ? -6.171 -6.999 6.343 1.00 78.38 79 LEU A N 1
ATOM 611 C CA . LEU A 1 79 ? -5.596 -8.064 7.166 1.00 78.38 79 LEU A CA 1
ATOM 612 C C . LEU A 1 79 ? -5.359 -7.633 8.631 1.00 78.38 79 LEU A C 1
ATOM 614 O O . LEU A 1 79 ? -5.792 -8.361 9.527 1.00 78.38 79 LEU A O 1
ATOM 618 N N . PRO A 1 80 ? -4.792 -6.444 8.927 1.00 75.00 80 PRO A N 1
ATOM 619 C CA . PRO A 1 80 ? -4.650 -5.968 10.304 1.00 75.00 80 PRO A CA 1
ATOM 620 C C . PRO A 1 80 ? -5.993 -5.763 11.016 1.00 75.00 80 PRO A C 1
ATOM 622 O O . PRO A 1 80 ? -6.099 -6.031 12.213 1.00 75.00 80 PRO A O 1
ATOM 625 N N . LEU A 1 81 ? -7.033 -5.324 10.296 1.00 76.62 81 LEU A N 1
ATOM 626 C CA . LEU A 1 81 ? -8.374 -5.135 10.859 1.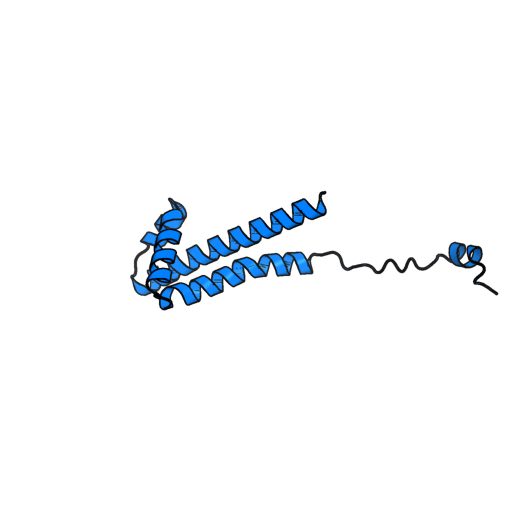00 76.62 81 LEU A CA 1
ATOM 627 C C . LEU A 1 81 ? -9.028 -6.470 11.217 1.00 76.62 81 LEU A C 1
ATOM 629 O O . LEU A 1 81 ? -9.624 -6.590 12.288 1.00 76.62 81 LEU A O 1
ATOM 633 N N . VAL A 1 82 ? -8.881 -7.478 10.354 1.00 78.25 82 VAL A N 1
ATOM 634 C CA . VAL A 1 82 ? -9.355 -8.841 10.620 1.00 78.25 82 VAL A CA 1
ATOM 635 C C . VAL A 1 82 ? -8.624 -9.428 11.825 1.00 78.25 82 VAL A C 1
ATOM 637 O O . VAL A 1 82 ? -9.276 -9.929 12.738 1.00 78.25 82 VAL A O 1
ATOM 640 N N . ILE A 1 83 ? -7.295 -9.303 11.889 1.00 75.75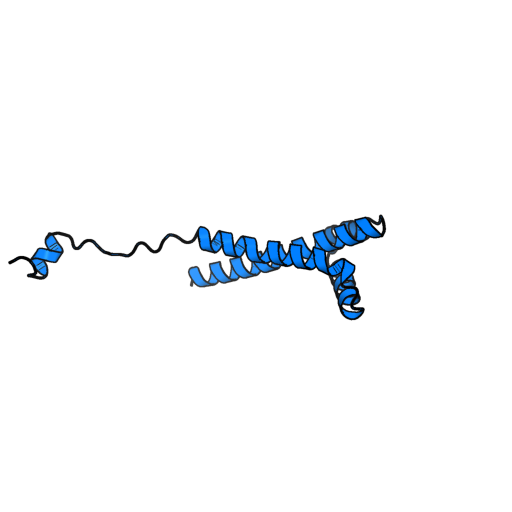 83 ILE A N 1
ATOM 641 C CA . ILE A 1 83 ? -6.499 -9.773 13.034 1.00 75.75 83 ILE A CA 1
ATOM 642 C C . ILE A 1 83 ? -6.953 -9.086 14.327 1.00 75.75 83 ILE A C 1
ATOM 644 O O . ILE A 1 83 ? -7.235 -9.762 15.314 1.00 75.75 83 ILE A O 1
ATOM 648 N N . ALA A 1 84 ? -7.093 -7.759 14.324 1.00 74.94 84 ALA A N 1
ATOM 649 C CA . ALA A 1 84 ? -7.547 -7.009 15.494 1.00 74.94 84 ALA A CA 1
ATOM 650 C C . ALA A 1 84 ? -8.980 -7.378 15.918 1.00 74.94 84 ALA A C 1
ATOM 652 O O . ALA A 1 84 ? -9.290 -7.401 17.111 1.00 74.94 84 ALA A O 1
ATOM 653 N N . PHE A 1 85 ? -9.859 -7.678 14.958 1.00 75.06 85 PHE A N 1
ATOM 654 C CA . PHE A 1 85 ? -11.208 -8.162 15.239 1.00 75.06 85 PHE A CA 1
ATOM 655 C C . PHE A 1 85 ? -11.195 -9.563 15.865 1.00 75.06 85 PHE A C 1
ATOM 657 O O . PHE A 1 85 ? -11.901 -9.783 16.847 1.00 75.06 85 PHE A O 1
ATOM 664 N N . LEU A 1 86 ? -10.370 -10.479 15.348 1.00 76.12 86 LEU A N 1
ATOM 665 C CA . LEU A 1 86 ? -10.229 -11.846 15.863 1.00 76.12 86 LEU A CA 1
ATOM 666 C C . LEU A 1 86 ? -9.542 -11.898 17.235 1.00 76.12 86 LEU A C 1
ATOM 668 O O . LEU A 1 86 ? -9.918 -12.707 18.076 1.00 76.12 86 LEU A O 1
ATOM 672 N N . MET A 1 87 ? -8.576 -11.012 17.492 1.00 74.69 87 MET A N 1
ATOM 673 C CA . MET A 1 87 ? -7.919 -10.874 18.799 1.00 74.69 87 MET A CA 1
ATOM 674 C C . MET A 1 87 ? -8.802 -10.197 19.852 1.00 74.69 87 MET A C 1
ATOM 676 O O . MET A 1 87 ? -8.423 -10.114 21.024 1.00 74.69 87 MET A O 1
ATOM 680 N N . ARG A 1 88 ? -9.973 -9.676 19.468 1.00 68.25 88 ARG A N 1
ATOM 681 C CA . ARG A 1 88 ? -10.881 -9.043 20.417 1.00 68.25 88 ARG A CA 1
ATOM 682 C C . ARG A 1 88 ? -11.338 -10.112 21.413 1.00 68.25 88 ARG A C 1
ATOM 684 O O . ARG A 1 88 ? -11.878 -11.128 20.976 1.00 68.25 88 ARG A O 1
ATOM 691 N N . PRO A 1 89 ? -11.153 -9.902 22.732 1.00 64.00 89 PRO A N 1
ATOM 692 C CA . PRO A 1 89 ? -11.561 -10.889 23.715 1.00 64.00 89 PRO A CA 1
ATOM 693 C C . PRO A 1 89 ? -13.036 -11.205 23.472 1.00 64.00 89 PRO A C 1
ATOM 695 O O . PRO A 1 89 ? -13.820 -10.260 23.276 1.00 64.00 89 PRO A O 1
ATOM 698 N N . PRO A 1 90 ? -13.413 -12.497 23.422 1.00 61.66 90 PRO A N 1
ATOM 699 C CA . PRO A 1 90 ? -14.799 -12.871 23.225 1.00 61.66 90 PRO A CA 1
ATOM 700 C C . PRO A 1 90 ? -15.614 -12.082 24.240 1.00 61.66 90 PRO A C 1
ATOM 702 O O . PRO A 1 90 ? -15.204 -11.964 25.399 1.00 61.66 90 PRO A O 1
ATOM 705 N N . LYS A 1 91 ? -16.734 -11.491 23.801 1.00 58.97 91 LYS A N 1
ATOM 706 C CA . LYS A 1 91 ? -17.747 -10.994 24.732 1.00 58.97 91 LYS A CA 1
ATOM 707 C C . LYS A 1 91 ? -18.127 -12.202 25.582 1.00 58.97 91 LYS A C 1
ATOM 709 O O . LYS A 1 91 ? -18.987 -12.985 25.189 1.00 58.97 91 LYS A O 1
ATOM 714 N N . ARG A 1 92 ? -17.448 -12.390 26.715 1.00 48.53 92 ARG A N 1
ATOM 715 C CA . ARG A 1 92 ? -17.972 -13.188 27.803 1.00 48.53 92 ARG A CA 1
ATOM 716 C C . ARG A 1 92 ? -19.274 -12.490 28.105 1.00 48.53 92 ARG A C 1
ATOM 718 O O . ARG A 1 92 ? -19.299 -11.319 28.475 1.00 48.53 92 ARG A O 1
ATOM 725 N N . ASN A 1 93 ? -20.354 -13.167 27.751 1.00 48.09 93 ASN A N 1
ATOM 726 C CA . ASN A 1 93 ? -21.637 -12.827 28.292 1.00 48.09 93 ASN A CA 1
ATOM 727 C C . ASN A 1 93 ? -21.388 -12.901 29.797 1.00 48.09 93 ASN A C 1
ATOM 729 O O . ASN A 1 93 ? -21.145 -13.992 30.313 1.00 48.09 93 ASN A O 1
ATOM 733 N N . ASP A 1 94 ? -21.360 -11.756 30.476 1.00 48.38 94 ASP A N 1
ATOM 734 C CA . ASP A 1 94 ? -21.456 -11.681 31.929 1.00 48.38 94 ASP A CA 1
ATOM 735 C C . ASP A 1 94 ? -22.878 -12.120 32.316 1.00 48.38 94 ASP A C 1
ATOM 737 O O . ASP A 1 94 ? -23.583 -11.455 33.073 1.00 48.38 94 ASP A O 1
ATOM 741 N N . ALA A 1 95 ? -23.300 -13.297 31.835 1.00 52.06 95 ALA A N 1
ATOM 742 C CA . ALA A 1 95 ? -24.089 -14.219 32.613 1.00 52.06 95 ALA A CA 1
ATOM 743 C C . ALA A 1 95 ? -23.213 -14.550 33.821 1.00 52.06 95 ALA A C 1
ATOM 745 O O . ALA A 1 95 ? -22.575 -15.595 33.922 1.00 52.06 95 ALA A O 1
ATOM 746 N N . LYS A 1 96 ? -23.131 -13.565 34.716 1.00 54.06 96 LYS A N 1
ATOM 747 C CA . LYS A 1 96 ? -22.906 -13.722 36.127 1.00 54.06 96 LYS A CA 1
ATOM 748 C C . LYS A 1 96 ? -23.905 -14.806 36.482 1.00 54.06 96 LYS A C 1
ATOM 750 O O . LYS A 1 96 ? -25.093 -14.520 36.605 1.00 54.06 96 LYS A O 1
ATOM 755 N N . PHE A 1 97 ? -23.459 -16.062 36.479 1.00 58.41 97 PHE A N 1
ATOM 756 C CA . PHE A 1 97 ? -24.208 -17.135 37.096 1.00 58.41 97 PHE A CA 1
ATOM 757 C C . PHE A 1 97 ? -24.463 -16.591 38.490 1.00 58.41 97 PHE A C 1
ATOM 759 O O . PHE A 1 97 ? -23.512 -16.409 39.254 1.00 58.41 97 PHE A O 1
ATOM 766 N N . MET A 1 98 ? -25.699 -16.141 38.731 1.00 57.62 98 MET A N 1
ATOM 767 C CA . MET A 1 98 ? -26.103 -15.618 40.023 1.00 57.62 98 MET A CA 1
ATOM 768 C C . MET A 1 98 ? -25.647 -16.675 41.009 1.00 57.62 98 MET A C 1
ATOM 770 O O . MET A 1 98 ? -26.029 -17.843 40.887 1.00 57.62 98 MET A O 1
ATOM 774 N N . SER A 1 99 ? -24.749 -16.296 41.914 1.00 63.59 99 SER A N 1
ATOM 775 C CA . SER A 1 99 ? -24.320 -17.239 42.931 1.00 63.59 99 SER A CA 1
ATOM 776 C C . SER A 1 99 ? -25.574 -17.688 43.687 1.00 63.59 99 SER A C 1
ATOM 778 O O . SER A 1 99 ? -26.537 -16.927 43.793 1.00 63.59 99 SER A O 1
ATOM 780 N N . MET A 1 100 ? -25.598 -18.905 44.233 1.00 63.97 100 MET A N 1
ATOM 781 C CA . MET A 1 100 ? -26.711 -19.356 45.090 1.00 63.97 100 MET A CA 1
ATOM 782 C C . MET A 1 100 ? -27.063 -18.316 46.174 1.00 63.97 100 MET A C 1
ATOM 784 O O . MET A 1 100 ? -28.225 -18.171 46.546 1.00 63.97 100 MET A O 1
ATOM 788 N N . ALA A 1 101 ? -26.073 -17.544 46.637 1.00 63.91 101 ALA A N 1
ATOM 789 C CA . ALA A 1 101 ? -26.271 -16.433 47.561 1.00 63.91 101 ALA A CA 1
ATOM 790 C C . ALA A 1 101 ? -27.080 -15.273 46.950 1.00 63.91 101 ALA A C 1
ATOM 792 O O . ALA A 1 101 ? -27.960 -14.737 47.623 1.00 63.91 101 ALA A O 1
ATOM 793 N N . ASP A 1 102 ? -26.836 -14.917 45.686 1.00 66.12 102 ASP A N 1
ATOM 794 C CA . ASP A 1 102 ? -27.609 -13.902 44.961 1.00 66.12 102 ASP A CA 1
ATOM 795 C C . ASP A 1 102 ? -29.036 -14.385 44.655 1.00 66.12 102 ASP A C 1
ATOM 797 O O . ASP A 1 102 ? -29.984 -13.620 44.828 1.00 66.12 102 ASP A O 1
ATOM 801 N N . VAL A 1 103 ? -29.211 -15.662 44.281 1.00 65.44 103 VAL A N 1
ATOM 802 C CA . VAL A 1 103 ? -30.539 -16.273 44.052 1.00 65.44 103 VAL A CA 1
ATOM 803 C C . VAL A 1 103 ? -31.369 -16.275 45.340 1.00 65.44 103 VAL A C 1
ATOM 805 O O . VAL A 1 103 ? -32.548 -15.912 45.326 1.00 65.44 103 VAL A O 1
ATOM 808 N N . ARG A 1 104 ? -30.746 -16.626 46.474 1.00 66.44 104 ARG A N 1
ATOM 809 C CA . ARG A 1 104 ? -31.393 -16.619 47.793 1.00 66.44 104 ARG A CA 1
ATOM 810 C C . ARG A 1 104 ? -31.744 -15.202 48.253 1.00 66.44 104 ARG A C 1
ATOM 812 O O . ARG A 1 104 ? -32.806 -15.008 48.834 1.00 66.44 104 ARG A O 1
ATOM 819 N N . ARG A 1 105 ? -30.895 -14.207 47.967 1.00 67.12 105 ARG A N 1
ATOM 820 C CA . ARG A 1 105 ? -31.185 -12.788 48.255 1.00 67.12 105 ARG A CA 1
ATOM 821 C C . ARG A 1 105 ? -32.315 -12.223 47.402 1.00 67.12 105 ARG A C 1
ATOM 823 O O . ARG A 1 105 ? -33.061 -11.382 47.885 1.00 67.12 105 ARG A O 1
ATOM 830 N N . ALA A 1 106 ? -32.433 -12.677 46.158 1.00 71.56 106 ALA A N 1
ATOM 831 C CA . ALA A 1 106 ? -33.477 -12.245 45.235 1.00 71.56 106 ALA A CA 1
ATOM 832 C C . ALA A 1 106 ? -34.847 -12.900 45.502 1.00 71.56 106 ALA A C 1
ATOM 834 O O . ALA A 1 106 ? -35.810 -12.570 44.818 1.00 71.56 106 ALA A O 1
ATOM 835 N N . GLY A 1 107 ? -34.950 -13.823 46.469 1.00 65.62 107 GLY A N 1
ATOM 836 C CA . GLY A 1 107 ? -36.214 -14.483 46.815 1.00 65.62 107 GLY A CA 1
ATOM 837 C C . GLY A 1 107 ? -36.749 -15.412 45.720 1.00 65.62 107 GLY A C 1
ATOM 838 O O . GLY A 1 107 ? -37.939 -15.699 45.685 1.00 65.62 107 GLY A O 1
ATOM 839 N N . LEU A 1 108 ? -35.879 -15.865 44.811 1.00 66.69 108 LEU A N 1
ATOM 840 C CA . LEU A 1 108 ? -36.246 -16.701 43.660 1.00 66.69 108 LEU A CA 1
ATOM 841 C C . LEU A 1 108 ? -36.221 -18.207 43.965 1.00 66.69 108 LEU A C 1
ATOM 843 O O . LEU A 1 108 ? -36.547 -19.017 43.100 1.00 66.69 108 LEU A O 1
ATOM 847 N N . LEU A 1 109 ? -35.836 -18.589 45.184 1.00 61.84 109 LEU A N 1
ATOM 848 C CA . LEU A 1 109 ? -36.006 -19.946 45.694 1.00 61.84 109 LEU A CA 1
ATOM 849 C C . LEU A 1 109 ? -37.304 -19.994 46.500 1.00 61.84 109 LEU A C 1
ATOM 851 O O . LEU A 1 109 ? -37.467 -19.232 47.452 1.00 61.84 109 LEU A O 1
ATOM 855 N N . LYS A 1 110 ? -38.211 -20.863 46.052 1.00 59.41 110 LYS A N 1
ATOM 856 C CA . LYS A 1 110 ? -39.449 -21.225 46.743 1.00 59.41 110 LYS A CA 1
ATOM 857 C C . LYS A 1 110 ? -39.149 -22.043 47.994 1.00 59.41 110 LYS A C 1
ATOM 859 O O . LYS A 1 110 ? -38.212 -22.870 47.922 1.00 59.41 110 LYS A O 1
#